Protein AF-A0A419T2G7-F1 (afdb_monomer_lite)

Foldseek 3Di:
DAAPDADPLRQDDDDPPDDDDPVSVVVNVVSVVVVVVVVVVVVVVVVVVVVVVVVVVVVVVVVVCVVVPCLQPDFDFDDDDDDDDDAFDWGWGDDPQKIKIKGKQGWAAAAQDKAFSDQAQSAFFCKDWDFWAAPPPRDTQWIWMGHGRGSTIMTHGHDRDTHMTTDIDMTGGDD

Structure (mmCIF, N/CA/C/O backbone):
data_AF-A0A419T2G7-F1
#
_entry.id   AF-A0A419T2G7-F1
#
loop_
_atom_site.group_PDB
_atom_site.id
_atom_site.type_symbol
_atom_site.label_atom_id
_atom_site.label_alt_id
_atom_site.label_comp_id
_atom_site.label_asym_id
_atom_site.label_entity_id
_atom_site.label_seq_id
_atom_site.pdbx_PDB_ins_code
_atom_site.Cartn_x
_atom_site.Cartn_y
_atom_site.Cartn_z
_atom_site.occupancy
_atom_site.B_iso_or_equiv
_atom_site.auth_seq_id
_atom_site.auth_comp_id
_atom_site.auth_asym_id
_atom_site.auth_atom_id
_atom_site.pdbx_PDB_model_num
ATOM 1 N N . MET A 1 1 ? -37.227 9.157 63.756 1.00 51.47 1 MET A N 1
ATOM 2 C CA . MET A 1 1 ? -36.718 10.321 63.003 1.00 51.47 1 MET A CA 1
ATOM 3 C C . MET A 1 1 ? -35.766 9.774 61.962 1.00 51.47 1 MET A C 1
ATOM 5 O O . MET A 1 1 ? -35.015 8.878 62.323 1.00 51.47 1 MET A O 1
ATOM 9 N N . SER A 1 2 ? -35.842 10.239 60.712 1.00 57.12 2 SER A N 1
ATOM 10 C CA . SER A 1 2 ? -34.836 9.906 59.692 1.00 57.12 2 SER A CA 1
ATOM 11 C C . SER A 1 2 ? -33.450 10.301 60.200 1.00 57.12 2 SER A C 1
ATOM 13 O O . SER A 1 2 ? -33.353 11.322 60.890 1.00 57.12 2 SER A O 1
ATOM 15 N N . SER A 1 3 ? -32.398 9.542 59.88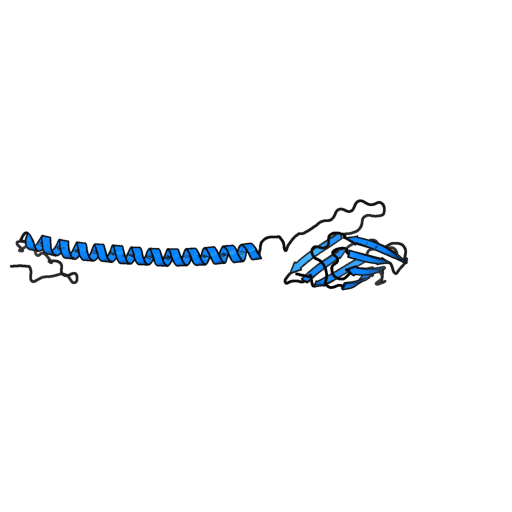1 1.00 62.31 3 SER A N 1
ATOM 16 C CA . SER A 1 3 ? -31.058 9.902 60.354 1.00 62.31 3 SER A CA 1
ATOM 17 C C . SER A 1 3 ? -30.669 11.288 59.815 1.00 62.31 3 SER A C 1
ATOM 19 O O . SER A 1 3 ? -30.812 11.587 58.626 1.00 62.31 3 SER A O 1
ATOM 21 N N . THR A 1 4 ? -30.210 12.170 60.701 1.00 71.44 4 THR A N 1
ATOM 22 C CA . THR A 1 4 ? -29.609 13.459 60.320 1.00 71.44 4 THR A CA 1
ATOM 23 C C . THR A 1 4 ? -28.177 13.265 59.815 1.00 71.44 4 THR A C 1
ATOM 25 O O . THR A 1 4 ? -27.614 14.158 59.188 1.00 71.44 4 THR A O 1
ATOM 28 N N . ASN A 1 5 ? -27.594 12.092 60.087 1.00 84.88 5 ASN A N 1
ATOM 29 C CA . ASN A 1 5 ? -26.232 11.731 59.732 1.00 84.88 5 ASN A CA 1
ATOM 30 C C . ASN A 1 5 ? -26.199 10.992 58.384 1.00 84.88 5 ASN A C 1
ATOM 32 O O . ASN A 1 5 ? -26.676 9.858 58.273 1.00 84.88 5 ASN A O 1
ATOM 36 N N . LYS A 1 6 ? -25.669 11.644 57.344 1.00 88.69 6 LYS A N 1
ATOM 37 C CA . LYS A 1 6 ? -25.698 11.165 55.954 1.00 88.69 6 LYS A CA 1
ATOM 38 C C . LYS A 1 6 ? -24.300 11.104 55.349 1.00 88.69 6 LYS A C 1
ATOM 40 O O . LYS A 1 6 ? -23.436 11.918 55.657 1.00 88.69 6 LYS A O 1
ATOM 45 N N . THR A 1 7 ? -24.102 10.172 54.424 1.00 90.44 7 THR A N 1
ATOM 46 C CA . THR A 1 7 ? -22.917 10.143 53.555 1.00 90.44 7 THR A CA 1
ATOM 47 C C . THR A 1 7 ? -22.961 11.280 52.526 1.00 90.44 7 THR A C 1
ATOM 49 O O . THR A 1 7 ? -24.018 11.855 52.260 1.00 90.44 7 THR A O 1
ATOM 52 N N . SER A 1 8 ? -21.841 11.547 51.847 1.00 91.19 8 SER A N 1
ATOM 53 C CA . SER A 1 8 ? -21.796 12.459 50.685 1.00 91.19 8 SER A CA 1
ATOM 54 C C . SER A 1 8 ? -22.687 12.010 49.522 1.00 91.19 8 SER A C 1
ATOM 56 O O . SER A 1 8 ? -22.993 12.792 48.623 1.00 91.19 8 SER A O 1
ATOM 58 N N . LEU A 1 9 ? -23.112 10.744 49.530 1.00 89.38 9 LEU A N 1
ATOM 59 C CA . LEU A 1 9 ? -24.031 10.183 48.554 1.00 89.38 9 LEU A CA 1
ATOM 60 C C . LEU A 1 9 ? -25.503 10.383 48.941 1.00 89.38 9 LEU A C 1
ATOM 62 O O . LEU A 1 9 ? -26.348 10.043 48.122 1.00 89.38 9 LEU A O 1
ATOM 66 N N . GLY A 1 10 ? -25.799 10.924 50.129 1.00 90.50 10 GLY A N 1
ATOM 67 C CA . GLY A 1 10 ? -27.155 11.103 50.662 1.00 90.50 10 GLY A CA 1
ATOM 68 C C . GLY A 1 10 ? -27.697 9.899 51.442 1.00 90.50 10 GLY A C 1
ATOM 69 O O . GLY A 1 10 ? -28.785 9.987 52.011 1.00 90.50 10 GLY A O 1
ATOM 70 N N . LEU A 1 11 ? -26.935 8.800 51.506 1.00 92.19 11 LEU A N 1
ATOM 71 C CA . LEU A 1 11 ? -27.321 7.570 52.210 1.00 92.19 11 LEU A CA 1
ATOM 72 C C . LEU A 1 11 ? -27.251 7.743 53.729 1.00 92.19 11 LEU A C 1
ATOM 74 O O . LEU A 1 11 ? -26.379 8.476 54.207 1.00 92.19 11 LEU A O 1
ATOM 78 N N . ASN A 1 12 ? -28.112 7.057 54.484 1.00 90.19 12 ASN A N 1
ATOM 79 C CA . ASN A 1 12 ? -28.011 7.017 55.948 1.00 90.19 12 ASN A CA 1
ATOM 80 C C . ASN A 1 12 ? -26.643 6.467 56.385 1.00 90.19 12 ASN A C 1
ATOM 82 O O . ASN A 1 12 ? -26.201 5.419 55.916 1.00 90.19 12 ASN A O 1
ATOM 86 N N . MET A 1 13 ? -25.974 7.175 57.297 1.00 89.31 13 MET A N 1
ATOM 87 C CA . MET A 1 13 ? -24.772 6.684 57.964 1.00 89.31 13 MET A CA 1
ATOM 88 C C . MET A 1 13 ? -25.161 6.130 59.333 1.00 89.31 13 MET A C 1
ATOM 90 O O . MET A 1 13 ? -25.554 6.891 60.211 1.00 89.31 13 MET A O 1
ATOM 94 N N . TRP A 1 14 ? -25.089 4.806 59.472 1.00 85.19 14 TRP A N 1
ATOM 95 C CA . TRP A 1 14 ? -25.578 4.083 60.644 1.00 85.19 14 TRP A CA 1
ATOM 96 C C . TRP A 1 14 ? -24.570 4.093 61.795 1.00 85.19 14 TRP A C 1
ATOM 98 O O . TRP A 1 14 ? -23.416 3.696 61.627 1.00 85.19 14 TRP A O 1
ATOM 108 N N . GLU A 1 15 ? -25.035 4.466 62.979 1.00 85.25 15 GLU A N 1
ATOM 109 C CA . GLU A 1 15 ? -24.319 4.355 64.245 1.00 85.25 15 GLU A CA 1
ATOM 110 C C . GLU A 1 15 ? -24.865 3.189 65.081 1.00 85.25 15 GLU A C 1
ATOM 112 O O . GLU A 1 15 ? -26.008 2.758 64.930 1.00 85.25 15 GLU A O 1
ATOM 117 N N . ALA A 1 16 ? -24.057 2.661 66.003 1.00 83.88 16 ALA A N 1
ATOM 118 C CA . ALA A 1 16 ? -24.418 1.477 66.791 1.00 83.88 16 ALA A CA 1
ATOM 119 C C . ALA A 1 16 ? -25.692 1.654 67.648 1.00 83.88 16 ALA A C 1
ATOM 121 O O . ALA A 1 16 ? -26.330 0.668 68.015 1.00 83.88 16 ALA A O 1
ATOM 122 N N . SER A 1 17 ? -26.061 2.895 67.977 1.00 85.69 17 SER A N 1
ATOM 123 C CA . SER A 1 17 ? -27.277 3.233 68.725 1.00 85.69 17 SER A CA 1
ATOM 124 C C . SER A 1 17 ? -28.514 3.468 67.853 1.00 85.69 17 SER A C 1
ATOM 126 O O . SER A 1 17 ? -29.605 3.662 68.401 1.00 85.69 17 SER A O 1
ATOM 128 N N . ASP A 1 18 ? -28.371 3.479 66.527 1.00 83.44 18 ASP A N 1
ATOM 129 C CA . ASP A 1 18 ? -29.468 3.810 65.625 1.00 83.44 18 ASP A CA 1
ATOM 130 C C . ASP A 1 18 ? -30.546 2.723 65.597 1.00 83.44 18 ASP A C 1
ATOM 132 O O . ASP A 1 18 ? -30.291 1.525 65.732 1.00 83.44 18 ASP A O 1
ATOM 136 N N . LYS A 1 19 ? -31.793 3.158 65.388 1.00 86.38 19 LYS A N 1
ATOM 137 C CA . LYS A 1 19 ? -32.961 2.286 65.206 1.00 86.38 19 LYS A CA 1
ATOM 138 C C . LYS A 1 19 ? -33.587 2.569 63.839 1.00 86.38 19 LYS A C 1
ATOM 140 O O . LYS A 1 19 ? -34.538 3.353 63.777 1.00 86.38 19 LYS A O 1
ATOM 145 N N . PRO A 1 20 ? -33.048 1.965 62.763 1.00 84.25 20 PRO A N 1
ATOM 146 C CA . PRO A 1 20 ? -33.541 2.155 61.405 1.00 84.25 20 PRO A CA 1
ATOM 147 C C . PRO A 1 20 ? -35.044 1.921 61.311 1.00 84.25 20 PRO A C 1
ATOM 149 O O . PRO A 1 20 ? -35.548 0.916 61.823 1.00 84.25 20 PRO A O 1
ATOM 152 N N . VAL A 1 21 ? -35.760 2.787 60.597 1.00 87.81 21 VAL A N 1
ATOM 153 C CA . VAL A 1 21 ? -37.121 2.461 60.162 1.00 87.81 21 VAL A CA 1
ATOM 154 C C . VAL A 1 21 ? -37.107 1.989 58.715 1.00 87.81 21 VAL A C 1
ATOM 156 O O . VAL A 1 21 ? -36.225 2.337 57.937 1.00 87.81 21 VAL A O 1
ATOM 159 N N . ARG A 1 22 ? -38.122 1.212 58.318 1.00 91.25 22 ARG A N 1
ATOM 160 C CA . ARG A 1 22 ? -38.260 0.705 56.940 1.00 91.25 22 ARG A CA 1
ATOM 161 C C . ARG A 1 22 ? -38.071 1.804 55.885 1.00 91.25 22 ARG A C 1
ATOM 163 O O . ARG A 1 22 ? -37.465 1.543 54.853 1.00 91.25 22 ARG A O 1
ATOM 170 N N . GLN A 1 23 ? -38.572 3.010 56.151 1.00 89.69 23 GLN A N 1
ATOM 171 C CA . GLN A 1 23 ? -38.472 4.137 55.224 1.00 89.69 23 GLN A CA 1
ATOM 172 C C . GLN A 1 23 ? -37.023 4.562 54.946 1.00 89.69 23 GLN A C 1
ATOM 174 O O . GLN A 1 23 ? -36.726 4.973 53.830 1.00 89.69 23 GLN A O 1
ATOM 179 N N . ASP A 1 24 ? -36.124 4.435 55.922 1.00 87.19 24 ASP A N 1
ATOM 180 C CA . ASP A 1 24 ? -34.722 4.821 55.759 1.00 87.19 24 ASP A CA 1
ATOM 181 C C . ASP A 1 24 ? -34.034 3.931 54.714 1.00 87.19 24 ASP A C 1
ATOM 183 O O . ASP A 1 24 ? -33.384 4.442 53.807 1.00 87.19 24 ASP A O 1
ATOM 187 N N . PHE A 1 25 ? -34.282 2.618 54.767 1.00 89.75 25 PHE A N 1
ATOM 188 C CA . PHE A 1 25 ? -33.794 1.669 53.760 1.00 89.75 25 PHE A CA 1
ATOM 189 C C . PHE A 1 25 ? -34.422 1.896 52.385 1.00 89.75 25 PHE A C 1
ATOM 191 O O . PHE A 1 25 ? -33.740 1.789 51.372 1.00 89.75 25 PHE A O 1
ATOM 198 N N . VAL A 1 26 ? -35.724 2.205 52.336 1.00 93.25 26 VAL A N 1
ATOM 199 C CA . VAL A 1 26 ? -36.412 2.501 51.069 1.00 93.25 26 VAL A CA 1
ATOM 200 C C . VAL A 1 26 ? -35.782 3.721 50.398 1.00 93.25 26 VAL A C 1
ATOM 202 O O . VAL A 1 26 ? -35.507 3.679 49.205 1.00 93.25 26 VAL A O 1
ATOM 205 N N . ASN A 1 27 ? -35.500 4.777 51.161 1.00 90.50 27 ASN A N 1
ATOM 206 C CA . ASN A 1 27 ? -34.873 5.985 50.631 1.00 90.50 27 ASN A CA 1
ATOM 207 C C . ASN A 1 27 ? -33.441 5.725 50.139 1.00 90.50 27 ASN A C 1
ATOM 209 O O . ASN A 1 27 ? -33.070 6.209 49.073 1.00 90.50 27 ASN A O 1
ATOM 213 N N . ASP A 1 28 ? -32.652 4.945 50.883 1.00 93.06 28 ASP A N 1
ATOM 214 C CA . ASP A 1 28 ? -31.294 4.582 50.463 1.00 93.06 28 ASP A CA 1
ATOM 215 C C . ASP A 1 28 ? -31.307 3.748 49.173 1.00 93.06 28 ASP A C 1
ATOM 217 O O . ASP A 1 28 ? -30.513 4.015 48.273 1.00 93.06 28 ASP A O 1
ATOM 221 N N . ASN A 1 29 ? -32.242 2.801 49.040 1.00 95.06 29 ASN A N 1
ATOM 222 C CA . ASN A 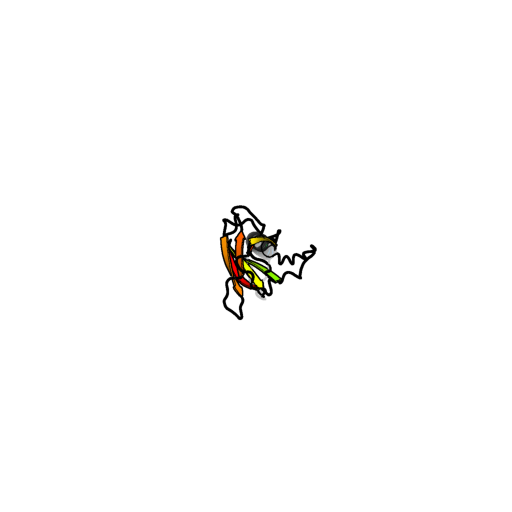1 29 ? -32.396 2.007 47.819 1.00 95.06 29 ASN A CA 1
ATOM 223 C C . ASN A 1 29 ? -32.750 2.879 46.611 1.00 95.06 29 ASN A C 1
ATOM 225 O O . ASN A 1 29 ? -32.132 2.718 45.568 1.00 95.06 29 ASN A O 1
ATOM 229 N N . VAL A 1 30 ? -33.662 3.847 46.760 1.00 96.19 30 VAL A N 1
ATOM 230 C CA . VAL A 1 30 ? -33.998 4.791 45.677 1.00 96.19 30 VAL A CA 1
ATOM 231 C C . VAL A 1 30 ? -32.755 5.557 45.211 1.00 96.19 30 VAL A C 1
ATOM 233 O O . VAL A 1 30 ? -32.497 5.647 44.014 1.00 96.19 30 VAL A O 1
ATOM 236 N N . ILE A 1 31 ? -31.940 6.056 46.145 1.00 95.56 31 ILE A N 1
ATOM 237 C CA . ILE A 1 31 ? -30.696 6.771 45.814 1.00 95.56 31 ILE A CA 1
ATOM 238 C C . ILE A 1 31 ? -29.699 5.847 45.099 1.00 95.56 31 ILE A C 1
ATOM 240 O O . ILE A 1 31 ? -29.009 6.273 44.170 1.00 95.56 31 ILE A O 1
ATOM 244 N N . ILE A 1 32 ? -29.583 4.594 45.543 1.00 96.50 32 ILE A N 1
ATOM 245 C CA . ILE A 1 32 ? -28.702 3.603 44.918 1.00 96.50 32 ILE A CA 1
ATOM 246 C C . ILE A 1 32 ? -29.180 3.298 43.497 1.00 96.50 32 ILE A C 1
ATOM 248 O O . ILE A 1 32 ? -28.366 3.365 42.577 1.00 96.50 32 ILE A O 1
ATOM 252 N N . ASP A 1 33 ? -30.473 3.047 43.302 1.00 97.75 33 ASP A N 1
ATOM 253 C CA . ASP A 1 33 ? -31.069 2.746 41.999 1.00 97.75 33 ASP A CA 1
ATOM 254 C C . ASP A 1 33 ? -30.844 3.892 41.005 1.00 97.75 33 ASP A C 1
ATOM 256 O O . ASP A 1 33 ? -30.426 3.660 39.869 1.00 97.75 33 ASP A O 1
ATOM 260 N N . GLU A 1 34 ? -31.023 5.144 41.436 1.00 96.75 34 GLU A N 1
ATOM 261 C CA . GLU A 1 34 ? -30.737 6.324 40.612 1.00 96.75 34 GLU A CA 1
ATOM 262 C C . GLU A 1 34 ? -29.261 6.392 40.194 1.00 96.75 34 GLU A C 1
ATOM 264 O O . GLU A 1 34 ? -28.947 6.667 39.030 1.00 96.75 34 GLU A O 1
ATOM 269 N N . LYS A 1 35 ? -28.332 6.123 41.121 1.00 96.38 35 LYS A N 1
ATOM 270 C CA . LYS A 1 35 ? -26.893 6.150 40.821 1.00 96.38 35 LYS A CA 1
ATOM 271 C C . LYS A 1 35 ? -26.462 5.008 39.919 1.00 96.38 35 LYS A C 1
ATOM 273 O O . LYS A 1 35 ? -25.653 5.243 39.025 1.00 96.38 35 LYS A O 1
ATOM 278 N N . VAL A 1 36 ? -26.989 3.805 40.134 1.00 97.12 36 VAL A N 1
ATOM 279 C CA . VAL A 1 36 ? -26.722 2.641 39.282 1.00 97.12 36 VAL A CA 1
ATOM 280 C C . VAL A 1 36 ? -27.253 2.902 37.877 1.00 97.12 36 VAL A C 1
ATOM 282 O O . VAL A 1 36 ? -26.490 2.795 36.923 1.00 97.12 36 VAL A O 1
ATOM 285 N N . THR A 1 37 ? -28.494 3.376 37.752 1.00 97.75 37 THR A N 1
ATOM 286 C CA . THR A 1 37 ? -29.100 3.720 36.455 1.00 97.75 37 THR A CA 1
ATOM 287 C C . THR A 1 37 ? -28.265 4.760 35.707 1.00 97.75 37 THR A C 1
ATOM 289 O O . THR A 1 37 ? -28.007 4.625 34.511 1.00 97.75 37 THR A O 1
ATOM 292 N N . LYS A 1 38 ? -27.796 5.802 36.404 1.00 96.88 38 LYS A N 1
ATOM 293 C CA . LYS A 1 38 ? -26.945 6.825 35.790 1.00 96.88 38 LYS A CA 1
ATOM 294 C C . LYS A 1 38 ? -25.590 6.264 35.354 1.00 96.88 38 LYS A C 1
ATOM 296 O O . LYS A 1 38 ? -25.135 6.576 34.259 1.00 96.88 38 LYS A O 1
ATOM 301 N N . LEU A 1 39 ? -24.960 5.424 36.177 1.00 97.12 39 LEU A N 1
ATOM 302 C CA . LEU A 1 39 ? -23.705 4.762 35.817 1.00 97.12 39 LEU A CA 1
ATOM 303 C C . LEU A 1 39 ? -23.880 3.882 34.575 1.00 97.12 39 LEU A C 1
ATOM 305 O O . LEU A 1 39 ? -23.058 3.956 33.668 1.00 97.12 39 LEU A O 1
ATOM 309 N N . GLU A 1 40 ? -24.954 3.096 34.499 1.00 97.75 40 GLU A N 1
ATOM 310 C CA . GLU A 1 40 ? -25.271 2.276 33.324 1.00 97.75 40 GLU A CA 1
ATOM 311 C C . GLU A 1 40 ? -25.423 3.126 32.057 1.00 97.75 40 GLU A C 1
ATOM 313 O O . GLU A 1 40 ? -24.869 2.784 31.010 1.00 97.75 40 GLU A O 1
ATOM 318 N N . GLN A 1 41 ? -26.108 4.269 32.155 1.00 97.31 41 GLN A N 1
ATOM 319 C CA . GLN A 1 41 ? -26.238 5.221 31.050 1.00 97.31 41 GLN A CA 1
ATOM 320 C C . GLN A 1 41 ? -24.884 5.806 30.632 1.00 97.31 41 GLN A C 1
ATOM 322 O O . GLN A 1 41 ? -24.571 5.833 29.440 1.00 97.31 41 GLN A O 1
ATOM 327 N N . ASP A 1 42 ? -24.058 6.235 31.588 1.00 97.44 42 ASP A N 1
ATOM 328 C CA . ASP A 1 42 ? -22.735 6.804 31.319 1.00 97.44 42 ASP A CA 1
ATOM 329 C C . ASP A 1 42 ? -21.801 5.770 30.660 1.00 97.44 42 ASP A C 1
ATOM 331 O O . ASP A 1 42 ? -21.123 6.084 29.676 1.00 97.44 42 ASP A O 1
ATOM 335 N N . PHE A 1 43 ? -21.818 4.515 31.127 1.00 97.50 43 PHE A N 1
ATOM 336 C CA . PHE A 1 43 ? -21.080 3.412 30.501 1.00 97.50 43 PHE A CA 1
ATOM 337 C C . PHE A 1 43 ? -21.579 3.114 29.086 1.00 97.50 43 PHE A C 1
ATOM 339 O O . PHE A 1 43 ? -20.769 2.968 28.169 1.00 97.50 43 PHE A O 1
ATOM 346 N N . SER A 1 44 ? -22.898 3.064 28.884 1.00 97.19 44 SER A N 1
ATOM 347 C CA . SER A 1 44 ? -23.490 2.847 27.562 1.00 97.19 44 SER A CA 1
ATOM 348 C C . SER A 1 44 ? -23.085 3.951 26.580 1.00 97.19 44 SER A C 1
ATOM 350 O O . SER A 1 44 ? -22.672 3.664 25.457 1.00 97.19 44 SER A O 1
ATOM 352 N N . ASN A 1 45 ? -23.131 5.213 27.011 1.00 96.50 45 ASN A N 1
ATOM 353 C CA . ASN A 1 45 ? -22.696 6.356 26.209 1.00 96.50 45 ASN A CA 1
ATOM 354 C C . ASN A 1 45 ? -21.203 6.280 25.861 1.00 96.50 45 ASN A C 1
ATOM 356 O O . ASN A 1 45 ? -20.817 6.529 24.716 1.00 96.50 45 ASN A O 1
ATOM 360 N N . GLY A 1 46 ? -20.366 5.893 26.828 1.00 97.31 46 GLY A N 1
ATOM 361 C CA . GLY A 1 46 ? -18.939 5.663 26.613 1.00 97.31 46 GLY A CA 1
ATOM 362 C C . GLY A 1 46 ? -18.666 4.581 25.564 1.00 97.31 46 GLY A C 1
ATOM 363 O O . GLY A 1 46 ? -17.856 4.798 24.662 1.00 97.31 46 GLY A O 1
ATOM 364 N N . ASN A 1 47 ? -19.381 3.455 25.635 1.00 96.94 47 ASN A N 1
ATOM 365 C CA . ASN A 1 47 ? -19.248 2.355 24.678 1.00 96.94 47 ASN A CA 1
ATOM 366 C C . ASN A 1 47 ? -19.655 2.776 23.260 1.00 96.94 47 ASN A C 1
ATOM 368 O O . ASN A 1 47 ? -18.883 2.562 22.327 1.00 96.94 47 ASN A O 1
ATOM 372 N N . MET A 1 48 ? -20.787 3.472 23.099 1.00 96.94 48 MET A N 1
ATOM 373 C CA . MET A 1 48 ? -21.214 3.985 21.788 1.00 96.94 48 MET A CA 1
ATOM 374 C C . MET A 1 48 ? -20.156 4.902 21.155 1.00 96.94 48 MET A C 1
ATOM 376 O O . MET A 1 48 ? -19.835 4.775 19.973 1.00 96.94 48 MET A O 1
ATOM 380 N N . ALA A 1 49 ? -19.550 5.795 21.944 1.00 97.12 49 ALA A N 1
ATOM 381 C CA . ALA A 1 49 ? -18.498 6.685 21.455 1.00 97.12 49 ALA A CA 1
ATOM 382 C C . ALA A 1 49 ? -17.214 5.935 21.043 1.00 97.12 49 ALA A C 1
ATOM 384 O O . ALA A 1 49 ? -16.483 6.388 20.154 1.00 97.12 49 ALA A O 1
ATOM 385 N N . ILE A 1 50 ? -16.909 4.807 21.690 1.00 97.81 50 ILE A N 1
ATOM 386 C CA . ILE A 1 50 ? -15.790 3.931 21.321 1.00 97.81 50 ILE A CA 1
ATOM 387 C C . ILE A 1 50 ? -16.102 3.200 20.011 1.00 97.81 50 ILE A C 1
ATOM 389 O O . ILE A 1 50 ? -15.265 3.217 19.105 1.00 97.81 50 ILE A O 1
ATOM 393 N N . ASP A 1 51 ? -17.303 2.642 19.868 1.00 97.88 51 ASP A N 1
ATOM 394 C CA . ASP A 1 51 ? -17.730 1.925 18.662 1.00 97.88 51 ASP A CA 1
ATOM 395 C C . ASP A 1 51 ? -17.688 2.822 17.418 1.00 97.88 51 ASP A C 1
ATOM 397 O O . ASP A 1 51 ? -17.162 2.426 16.373 1.00 97.88 51 ASP A O 1
ATOM 401 N N . GLU A 1 52 ? -18.129 4.079 17.533 1.00 97.69 52 GLU A N 1
ATOM 402 C CA . GLU A 1 52 ? -18.012 5.059 16.448 1.00 97.69 52 GLU A CA 1
ATOM 403 C C . GLU A 1 52 ? -16.556 5.317 16.030 1.00 97.69 52 GLU A C 1
ATOM 405 O O . GLU A 1 52 ? -16.249 5.458 14.839 1.00 97.69 52 GLU A O 1
ATOM 410 N N . LYS A 1 53 ? -15.635 5.400 16.999 1.00 98.06 53 LYS A N 1
ATOM 411 C CA . LYS A 1 53 ? -14.202 5.585 16.720 1.00 98.06 53 LYS A CA 1
ATOM 412 C C . LYS A 1 53 ? -13.610 4.349 16.045 1.00 98.06 53 LYS A C 1
ATOM 414 O O . LYS A 1 53 ? -12.851 4.505 15.088 1.00 98.06 53 LYS A O 1
ATOM 419 N N . ILE A 1 54 ? -13.978 3.148 16.493 1.00 98.31 54 ILE A N 1
ATOM 420 C CA . ILE A 1 54 ? -13.554 1.880 15.883 1.00 98.31 54 ILE A CA 1
ATOM 421 C C . ILE A 1 54 ? -14.056 1.789 14.438 1.00 98.31 54 ILE A C 1
ATOM 423 O O . ILE A 1 54 ? -13.274 1.482 13.538 1.00 98.31 54 ILE A O 1
ATOM 427 N N . ALA A 1 55 ? -15.318 2.137 14.179 1.00 97.81 55 ALA A N 1
ATOM 428 C CA . ALA A 1 55 ? -15.882 2.145 12.830 1.00 97.81 55 ALA A CA 1
ATOM 429 C C . ALA A 1 55 ? -15.121 3.098 11.887 1.00 97.81 55 ALA A C 1
ATOM 431 O O . ALA A 1 55 ? -14.771 2.723 10.763 1.00 97.81 55 ALA A O 1
ATOM 432 N N . LYS A 1 56 ? -14.791 4.310 12.357 1.00 97.69 56 LYS A N 1
ATOM 433 C CA . LYS A 1 56 ? -13.974 5.277 11.601 1.00 97.69 56 LYS A CA 1
ATOM 434 C C . LYS A 1 56 ? -12.565 4.747 11.322 1.00 97.69 56 LYS A C 1
ATOM 436 O O . LYS A 1 56 ? -12.079 4.875 10.198 1.00 97.69 56 LYS A O 1
ATOM 441 N N . LEU A 1 57 ? -11.915 4.132 12.312 1.00 97.62 57 LEU A N 1
ATOM 442 C CA . LEU A 1 57 ? -10.590 3.528 12.143 1.00 97.62 57 LEU A CA 1
ATOM 443 C C . LEU A 1 57 ? -10.609 2.390 11.118 1.00 97.62 57 LEU A C 1
ATOM 445 O O . LEU A 1 57 ? -9.765 2.374 10.225 1.00 97.62 57 LEU A O 1
ATOM 449 N N . ASN A 1 58 ? -11.598 1.497 11.187 1.00 97.38 58 ASN A N 1
ATOM 450 C CA . ASN A 1 58 ? -11.748 0.398 10.234 1.00 97.38 58 ASN A CA 1
ATOM 451 C C . ASN A 1 58 ? -11.931 0.909 8.798 1.00 97.38 58 ASN A C 1
ATOM 453 O O . ASN A 1 58 ? -11.252 0.434 7.892 1.00 97.38 58 ASN A O 1
ATOM 457 N N . SER A 1 59 ? -12.761 1.937 8.595 1.00 96.75 59 SER A N 1
ATOM 458 C CA . SER A 1 59 ? -12.934 2.586 7.285 1.00 96.75 59 SER A CA 1
ATOM 459 C C . SER A 1 59 ? -11.618 3.157 6.727 1.00 96.75 59 SER A C 1
ATOM 461 O O . SER A 1 59 ? -11.267 2.953 5.557 1.00 96.75 59 SER A O 1
ATOM 463 N N . ASN A 1 60 ? -10.829 3.818 7.581 1.00 96.38 60 ASN A N 1
ATOM 464 C CA . ASN A 1 60 ? -9.519 4.349 7.203 1.00 96.38 60 ASN A CA 1
ATOM 465 C C . ASN A 1 60 ? -8.528 3.233 6.839 1.00 96.38 60 ASN A C 1
ATOM 467 O O . ASN A 1 60 ? -7.826 3.350 5.832 1.00 96.38 60 ASN A O 1
ATOM 471 N N . ILE A 1 61 ? -8.492 2.144 7.615 1.00 96.00 61 ILE A N 1
ATOM 472 C CA . ILE A 1 61 ? -7.640 0.977 7.339 1.00 96.00 61 ILE A CA 1
ATOM 473 C C . ILE A 1 61 ? -8.006 0.371 5.986 1.00 96.00 61 ILE A C 1
ATOM 475 O O . ILE A 1 61 ? -7.124 0.212 5.147 1.00 96.00 61 ILE A O 1
ATOM 479 N N . THR A 1 62 ? -9.290 0.120 5.718 1.00 93.62 62 THR A N 1
ATOM 480 C CA . THR A 1 62 ? -9.750 -0.395 4.419 1.00 93.62 62 THR A CA 1
ATOM 481 C C . THR A 1 62 ? -9.314 0.508 3.264 1.00 93.62 62 THR A C 1
ATOM 483 O O . THR A 1 62 ? -8.829 0.023 2.241 1.00 93.62 62 THR A O 1
ATOM 486 N N . THR A 1 63 ? -9.413 1.828 3.432 1.00 90.94 63 THR A N 1
ATOM 487 C CA . THR A 1 63 ? -8.969 2.799 2.421 1.00 90.94 63 THR A CA 1
ATOM 488 C C . THR A 1 63 ? -7.468 2.693 2.144 1.00 90.94 63 THR A C 1
ATOM 490 O O . THR A 1 63 ? -7.045 2.706 0.986 1.00 90.94 63 THR A O 1
ATOM 493 N N . VAL A 1 64 ? -6.646 2.579 3.189 1.00 89.75 64 VAL A N 1
ATOM 494 C CA . VAL A 1 64 ? -5.190 2.423 3.057 1.00 89.75 64 VAL A CA 1
ATOM 495 C C . VAL A 1 64 ? -4.837 1.076 2.428 1.00 89.75 64 VAL A C 1
ATOM 497 O O . VAL A 1 64 ? -4.044 1.041 1.489 1.00 89.75 64 VAL A O 1
ATOM 500 N N . SER A 1 65 ? -5.462 -0.016 2.868 1.00 88.44 65 SER A N 1
ATOM 501 C CA . SER A 1 65 ? -5.270 -1.351 2.292 1.00 88.44 65 SER A CA 1
ATOM 502 C C . SER A 1 65 ? -5.597 -1.380 0.800 1.00 88.44 65 SER A C 1
ATOM 504 O O . SER A 1 65 ? -4.815 -1.914 0.019 1.00 88.44 65 SER A O 1
ATOM 506 N N . ASN A 1 66 ? -6.685 -0.731 0.375 1.00 83.19 66 ASN A N 1
ATOM 507 C CA . ASN A 1 66 ? -7.041 -0.633 -1.042 1.00 83.19 66 ASN A CA 1
ATOM 508 C C . ASN A 1 66 ? -6.001 0.151 -1.856 1.00 83.19 66 ASN A C 1
ATOM 510 O O . ASN A 1 66 ? -5.702 -0.229 -2.985 1.00 83.19 66 ASN A O 1
ATOM 514 N N . LYS A 1 67 ? -5.402 1.206 -1.287 1.00 80.81 67 LYS A N 1
ATOM 515 C CA . LYS A 1 67 ? -4.303 1.950 -1.934 1.00 80.81 67 LYS A CA 1
ATOM 516 C C . LYS A 1 67 ? -3.010 1.135 -2.039 1.00 80.81 67 LYS A C 1
ATOM 518 O O . LYS A 1 67 ? -2.232 1.351 -2.964 1.00 80.81 67 LYS A O 1
ATOM 523 N N . LEU A 1 68 ? -2.778 0.228 -1.091 1.00 75.38 68 LEU A N 1
ATOM 524 C CA . LEU A 1 68 ? -1.588 -0.624 -1.024 1.00 75.38 68 LEU A CA 1
ATOM 525 C C . LEU A 1 68 ? -1.741 -1.952 -1.778 1.00 75.38 68 LEU A C 1
ATOM 527 O O . LEU A 1 68 ? -0.759 -2.684 -1.900 1.00 75.38 68 LEU A O 1
ATOM 531 N N . ASN A 1 69 ? -2.938 -2.279 -2.275 1.00 69.62 69 ASN A N 1
ATOM 532 C CA . ASN A 1 69 ? -3.189 -3.560 -2.922 1.00 69.62 69 ASN A CA 1
ATOM 533 C C . ASN A 1 69 ? -2.239 -3.741 -4.141 1.00 69.62 69 ASN A C 1
ATOM 535 O O . ASN A 1 69 ? -2.062 -2.788 -4.908 1.00 69.62 69 ASN A O 1
ATOM 539 N N . PRO A 1 70 ? -1.624 -4.927 -4.357 1.00 56.34 70 PRO A N 1
ATOM 540 C CA . PRO A 1 70 ? -0.477 -5.151 -5.256 1.00 56.34 70 PRO A CA 1
ATOM 541 C C . PRO A 1 70 ? -0.667 -4.877 -6.753 1.00 56.34 70 PRO A C 1
ATOM 543 O O . PRO A 1 70 ? 0.252 -5.130 -7.530 1.00 56.34 70 PRO A O 1
ATOM 546 N N . GLN A 1 71 ? -1.796 -4.317 -7.190 1.00 52.22 71 GLN A N 1
ATOM 547 C CA . GLN A 1 71 ? -1.968 -3.869 -8.576 1.00 52.22 71 GLN A CA 1
ATOM 548 C C . GLN A 1 71 ? -0.949 -2.783 -8.996 1.00 52.22 71 GLN A C 1
ATOM 550 O O . GLN A 1 71 ? -0.838 -2.487 -10.180 1.00 52.22 71 GLN A O 1
ATOM 555 N N . ASN A 1 72 ? -0.151 -2.244 -8.061 1.00 51.94 72 ASN A N 1
ATOM 556 C CA . ASN A 1 72 ? 0.956 -1.317 -8.333 1.00 51.94 72 ASN A CA 1
ATOM 557 C C . ASN A 1 72 ? 2.374 -1.918 -8.174 1.00 51.94 72 ASN A C 1
ATOM 559 O O . ASN A 1 72 ? 3.356 -1.203 -8.364 1.00 51.94 72 ASN A O 1
ATOM 563 N N . LEU A 1 73 ? 2.515 -3.208 -7.846 1.00 52.72 73 LEU A N 1
ATOM 564 C CA . LEU A 1 73 ? 3.805 -3.886 -7.623 1.00 52.72 73 LEU A CA 1
ATOM 565 C C . LEU A 1 73 ? 3.783 -5.297 -8.234 1.00 52.72 73 LEU A C 1
ATOM 567 O O . LEU A 1 73 ? 3.966 -6.299 -7.550 1.00 52.72 73 LEU A O 1
ATOM 571 N N . SER A 1 74 ? 3.545 -5.388 -9.542 1.00 50.12 74 SER A N 1
ATOM 572 C CA . SER A 1 74 ? 3.744 -6.650 -10.256 1.00 50.12 74 SER A CA 1
ATOM 573 C C . SER A 1 74 ? 5.203 -6.748 -10.693 1.00 50.12 74 SER A C 1
ATOM 575 O O . SER A 1 74 ? 5.642 -5.994 -11.554 1.00 50.12 74 SER A O 1
ATOM 577 N N . ILE A 1 75 ? 5.975 -7.659 -10.098 1.00 49.81 75 ILE A N 1
ATOM 578 C CA . ILE A 1 75 ? 7.235 -8.118 -10.691 1.00 49.81 75 ILE A CA 1
ATOM 579 C C . ILE A 1 75 ? 6.829 -9.138 -11.755 1.00 49.81 75 ILE A C 1
ATOM 581 O O . ILE A 1 75 ? 6.702 -10.329 -11.473 1.00 49.81 75 ILE A O 1
ATOM 585 N N . VAL A 1 76 ? 6.571 -8.679 -12.979 1.00 46.59 76 VAL A N 1
ATOM 586 C CA . VAL A 1 76 ? 6.409 -9.601 -14.108 1.00 46.59 76 VAL A CA 1
ATOM 587 C C . VAL A 1 76 ? 7.807 -9.994 -14.565 1.00 46.59 76 VAL A C 1
ATOM 589 O O . VAL A 1 76 ? 8.591 -9.143 -14.974 1.00 46.59 76 VAL A O 1
ATOM 592 N N . ARG A 1 77 ? 8.116 -11.291 -14.496 1.00 46.28 77 ARG A N 1
ATOM 593 C CA . ARG A 1 77 ? 9.247 -11.904 -15.200 1.00 46.28 77 ARG A CA 1
ATOM 594 C C . ARG A 1 77 ? 8.721 -12.469 -16.519 1.00 46.28 77 ARG A C 1
ATOM 596 O O . ARG A 1 77 ? 8.245 -13.604 -16.519 1.00 46.28 77 ARG A O 1
ATOM 603 N N . PRO A 1 78 ? 8.722 -11.713 -17.628 1.00 44.84 78 PRO A N 1
ATOM 604 C CA . PRO A 1 78 ? 8.316 -12.285 -18.898 1.00 44.84 78 PRO A CA 1
ATOM 605 C C . PRO A 1 78 ? 9.398 -13.266 -19.365 1.00 44.84 78 PRO A C 1
ATOM 607 O O . PRO A 1 78 ? 10.527 -12.879 -19.657 1.00 44.84 78 PRO A O 1
ATOM 610 N N . ALA A 1 79 ? 9.058 -14.554 -19.403 1.00 38.03 79 ALA A N 1
ATOM 611 C CA . ALA A 1 79 ? 9.844 -15.547 -20.118 1.00 38.03 79 ALA A CA 1
ATOM 612 C C . ALA A 1 79 ? 9.506 -15.424 -21.607 1.00 38.03 79 ALA A C 1
ATOM 614 O O . ALA A 1 79 ? 8.368 -15.665 -22.010 1.00 38.03 79 ALA A O 1
ATOM 615 N N . TYR A 1 80 ? 10.481 -15.020 -22.418 1.00 46.00 80 TYR A N 1
ATOM 616 C CA . TYR A 1 80 ? 10.328 -14.973 -23.868 1.00 46.00 80 TYR A CA 1
ATOM 617 C C . TYR A 1 80 ? 10.810 -16.279 -24.486 1.00 46.00 80 TYR A C 1
ATOM 619 O O . TYR A 1 80 ? 11.951 -16.693 -24.287 1.00 46.00 80 TYR A O 1
ATOM 627 N N . SER A 1 81 ? 9.943 -16.899 -25.281 1.00 39.06 81 SER A N 1
ATOM 628 C CA . SER A 1 81 ? 10.297 -17.977 -26.197 1.00 39.06 81 SER A CA 1
ATOM 629 C C . SER A 1 81 ? 10.057 -17.517 -27.631 1.00 39.06 81 SER A C 1
ATOM 631 O O . SER A 1 81 ? 8.991 -17.758 -28.187 1.00 39.06 81 SER A O 1
ATOM 633 N N . THR A 1 82 ? 11.053 -16.887 -28.247 1.00 33.62 82 THR A N 1
ATOM 634 C CA . THR A 1 82 ? 11.230 -16.964 -29.701 1.00 33.62 82 THR A CA 1
ATOM 635 C C . THR A 1 82 ? 12.717 -16.977 -30.016 1.00 33.62 82 THR A C 1
ATOM 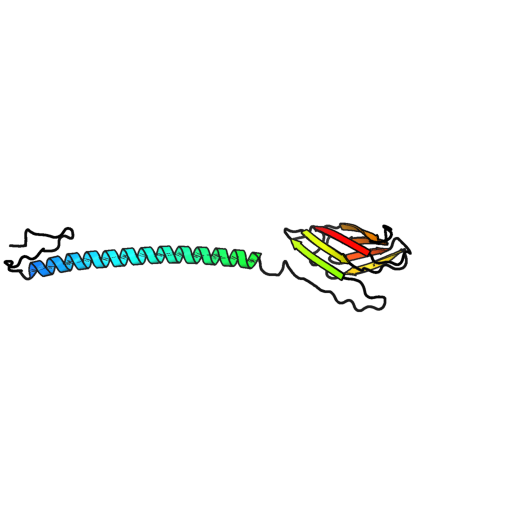637 O O . THR A 1 82 ? 13.488 -16.186 -29.486 1.00 33.62 82 THR A O 1
ATOM 640 N N . ILE A 1 83 ? 13.071 -17.946 -30.847 1.00 41.78 83 ILE A N 1
ATOM 641 C CA . ILE A 1 83 ? 14.364 -18.279 -31.441 1.00 41.78 83 ILE A CA 1
ATOM 642 C C . ILE A 1 83 ? 15.211 -17.022 -31.741 1.00 41.78 83 ILE A C 1
ATOM 644 O O . ILE A 1 83 ? 14.921 -16.305 -32.688 1.00 41.78 83 ILE A O 1
ATOM 648 N N . GLU A 1 84 ? 16.210 -16.768 -30.885 1.00 39.91 84 GLU A N 1
ATOM 649 C CA . GLU A 1 84 ? 17.561 -16.208 -31.119 1.00 39.91 84 GLU A CA 1
ATOM 650 C C . GLU A 1 84 ? 18.055 -15.431 -29.882 1.00 39.91 84 GLU A C 1
ATOM 652 O O . GLU A 1 84 ? 17.745 -14.260 -29.687 1.00 39.91 84 GLU A O 1
ATOM 657 N N . VAL A 1 85 ? 18.911 -16.110 -29.103 1.00 45.50 85 VAL A N 1
ATOM 658 C CA . VAL A 1 85 ? 19.725 -15.615 -27.973 1.00 45.50 85 VAL A CA 1
ATOM 659 C C . VAL A 1 85 ? 18.923 -15.213 -26.716 1.00 45.50 85 VAL A C 1
ATOM 661 O O . VAL A 1 85 ? 17.989 -14.421 -26.805 1.00 45.50 85 VAL A O 1
ATOM 664 N N . PRO A 1 86 ? 19.271 -15.731 -25.517 1.00 50.22 86 PRO A N 1
ATOM 665 C CA . PRO A 1 86 ? 18.624 -15.329 -24.271 1.00 50.22 86 PRO A CA 1
ATOM 666 C C . PRO A 1 86 ? 18.716 -13.810 -24.094 1.00 50.22 86 PRO A C 1
ATOM 668 O O . PRO A 1 86 ? 19.799 -13.237 -23.977 1.00 50.22 86 PRO A O 1
ATOM 671 N N . ILE A 1 87 ? 17.554 -13.167 -24.122 1.00 64.62 87 ILE A N 1
ATOM 672 C CA . ILE A 1 87 ? 17.383 -11.757 -23.794 1.00 64.62 87 ILE A CA 1
ATOM 673 C C . ILE A 1 87 ? 17.656 -11.637 -22.295 1.00 64.62 87 ILE A C 1
ATOM 675 O O . ILE A 1 87 ? 17.136 -12.435 -21.516 1.00 64.62 87 ILE A O 1
ATOM 679 N N . GLY A 1 88 ? 18.508 -10.695 -21.900 1.00 74.00 88 GLY A N 1
ATOM 680 C CA . GLY A 1 88 ? 18.812 -10.440 -20.497 1.00 74.00 88 GLY A CA 1
ATOM 681 C C . GLY A 1 88 ? 17.594 -10.039 -19.659 1.00 74.00 88 GLY A C 1
ATOM 682 O O . GLY A 1 88 ? 16.433 -10.170 -20.042 1.00 74.00 88 GLY A O 1
ATOM 683 N N . LEU A 1 89 ? 17.861 -9.527 -18.469 1.00 81.94 89 LEU A N 1
ATOM 684 C CA . LEU A 1 89 ? 16.843 -9.242 -17.473 1.00 81.94 89 LEU A CA 1
ATOM 685 C C . LEU A 1 89 ? 16.243 -7.839 -17.656 1.00 81.94 89 LEU A C 1
ATOM 687 O O . LEU A 1 89 ? 16.974 -6.855 -17.761 1.00 81.94 89 LEU A O 1
ATOM 691 N N . ILE A 1 90 ? 14.909 -7.747 -17.624 1.00 86.25 90 ILE A N 1
ATOM 692 C CA . ILE A 1 90 ? 14.158 -6.487 -17.526 1.00 86.25 90 ILE A CA 1
ATOM 693 C C . ILE A 1 90 ? 13.328 -6.529 -16.239 1.00 86.25 90 ILE A C 1
ATOM 695 O O . ILE A 1 90 ? 12.413 -7.338 -16.110 1.00 86.25 90 ILE A O 1
ATOM 699 N N . GLU A 1 91 ? 13.648 -5.654 -15.293 1.00 85.38 91 GLU A N 1
ATOM 700 C CA . GLU A 1 91 ? 12.947 -5.479 -14.018 1.00 85.38 91 GLU A CA 1
ATOM 701 C C . GLU A 1 91 ? 12.296 -4.102 -13.973 1.00 85.38 91 GLU A C 1
ATOM 703 O O . GLU A 1 91 ? 12.802 -3.145 -14.563 1.00 85.38 91 GLU A O 1
ATOM 708 N N . TYR A 1 92 ? 11.195 -3.971 -13.236 1.00 87.81 92 TYR A N 1
ATOM 709 C CA . TYR A 1 92 ? 10.565 -2.673 -13.050 1.00 87.81 92 TYR A CA 1
ATOM 710 C C . TYR A 1 92 ? 9.826 -2.537 -11.717 1.00 87.81 92 TYR A C 1
ATOM 712 O O . TYR A 1 92 ? 9.470 -3.519 -11.068 1.00 87.81 92 TYR A O 1
ATOM 720 N N . ILE A 1 93 ? 9.566 -1.288 -11.332 1.00 87.62 93 ILE A N 1
ATOM 721 C CA . ILE A 1 93 ? 8.726 -0.916 -10.191 1.00 87.62 93 ILE A CA 1
ATOM 722 C C . ILE A 1 93 ? 7.938 0.355 -10.519 1.00 87.62 93 ILE A C 1
ATOM 724 O O . ILE A 1 93 ? 8.474 1.270 -11.142 1.00 87.62 93 ILE A O 1
ATOM 728 N N . ILE A 1 94 ? 6.674 0.439 -10.098 1.00 87.38 94 ILE A N 1
ATOM 729 C CA . ILE A 1 94 ? 5.876 1.666 -10.216 1.00 87.38 94 ILE A CA 1
ATOM 730 C C . ILE A 1 94 ? 5.828 2.362 -8.859 1.00 87.38 94 ILE A C 1
ATOM 732 O O . ILE A 1 94 ? 5.463 1.759 -7.851 1.00 87.38 94 ILE A O 1
ATOM 736 N N . LYS A 1 95 ? 6.177 3.651 -8.830 1.00 86.25 95 LYS A N 1
ATOM 737 C CA . LYS A 1 95 ? 6.006 4.521 -7.660 1.00 86.25 95 LYS A CA 1
ATOM 738 C C . LYS A 1 95 ? 5.501 5.885 -8.110 1.00 86.25 95 LYS A C 1
ATOM 740 O O . LYS A 1 95 ? 6.063 6.474 -9.024 1.00 86.25 95 LYS A O 1
ATOM 745 N N . ASN A 1 96 ? 4.449 6.382 -7.459 1.00 86.00 96 ASN A N 1
ATOM 746 C CA . ASN A 1 96 ? 3.901 7.729 -7.668 1.00 86.00 96 ASN A CA 1
ATOM 747 C C . ASN A 1 96 ? 3.630 8.082 -9.148 1.00 86.00 96 ASN A C 1
ATOM 749 O O . ASN A 1 96 ? 3.957 9.177 -9.591 1.00 86.00 96 ASN A O 1
ATOM 753 N N . GLY A 1 97 ? 3.063 7.152 -9.927 1.00 86.31 97 GLY A N 1
ATOM 754 C CA . GLY A 1 97 ? 2.752 7.392 -11.345 1.00 86.31 97 GLY A CA 1
ATOM 755 C C . GLY A 1 97 ? 3.964 7.358 -12.288 1.00 86.31 97 GLY A C 1
ATOM 756 O O . GLY A 1 97 ? 3.851 7.745 -13.450 1.00 86.31 97 GLY A O 1
ATOM 757 N N . VAL A 1 98 ? 5.114 6.868 -11.823 1.00 88.06 98 VAL A N 1
ATOM 758 C CA . VAL A 1 98 ? 6.323 6.677 -12.632 1.00 88.06 98 VAL A CA 1
ATOM 759 C C . VAL A 1 98 ? 6.743 5.211 -12.579 1.00 88.06 98 VAL A C 1
ATOM 761 O O . VAL A 1 98 ? 6.835 4.623 -11.500 1.00 88.06 98 VAL A O 1
ATOM 764 N N . CYS A 1 99 ? 6.998 4.613 -13.741 1.00 89.69 99 CYS A N 1
ATOM 765 C CA . CYS A 1 99 ? 7.611 3.297 -13.862 1.00 89.69 99 CYS A CA 1
ATOM 766 C C . CYS A 1 99 ? 9.130 3.456 -13.958 1.00 89.69 99 CYS A C 1
ATOM 768 O O . CYS A 1 99 ? 9.627 4.165 -14.829 1.00 89.69 99 CYS A O 1
ATOM 770 N N . TYR A 1 100 ? 9.862 2.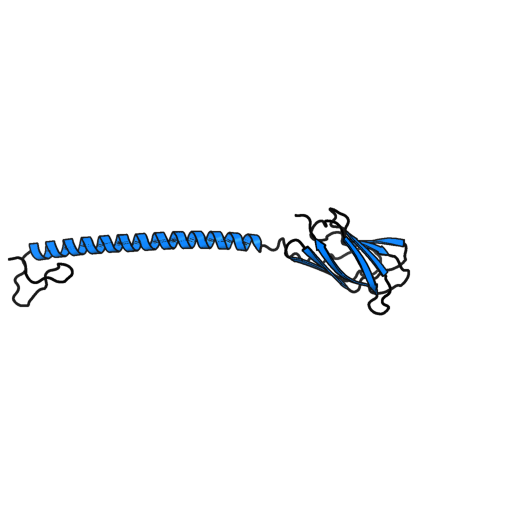807 -13.059 1.00 89.62 100 TYR A N 1
ATOM 7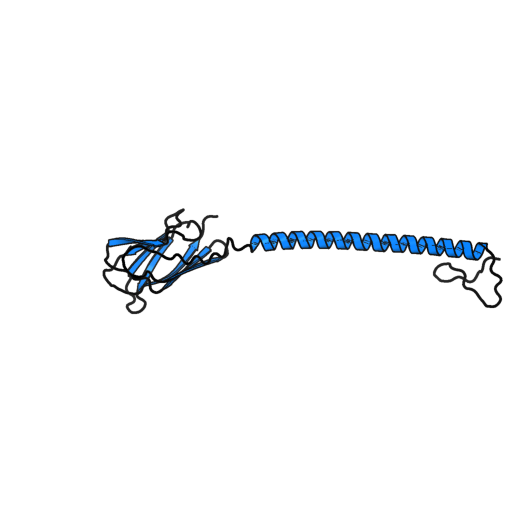71 C CA . TYR A 1 100 ? 11.318 2.715 -13.069 1.00 89.62 100 TYR A CA 1
ATOM 772 C C . TYR A 1 100 ? 11.698 1.354 -13.624 1.00 89.62 100 TYR A C 1
ATOM 774 O O . TYR A 1 100 ? 11.186 0.344 -13.146 1.00 89.62 100 TYR A O 1
ATOM 782 N N . VAL A 1 101 ? 12.588 1.328 -14.606 1.00 90.38 101 VAL A N 1
ATOM 783 C CA . VAL A 1 101 ? 12.977 0.130 -15.345 1.00 90.38 101 VAL A CA 1
ATOM 784 C C . VAL A 1 101 ? 14.481 -0.061 -15.231 1.00 90.38 101 VAL A C 1
ATOM 786 O O . VAL A 1 101 ? 15.257 0.881 -15.400 1.00 90.38 101 VAL A O 1
ATOM 789 N N . ARG A 1 102 ? 14.892 -1.299 -14.973 1.00 88.50 102 ARG A N 1
ATOM 790 C CA . ARG A 1 102 ? 16.278 -1.747 -15.013 1.00 88.50 102 ARG A CA 1
ATOM 791 C C . ARG A 1 102 ? 16.407 -2.847 -16.053 1.00 88.50 102 ARG A C 1
ATOM 793 O O . ARG A 1 102 ? 15.658 -3.814 -16.039 1.00 88.50 102 ARG A O 1
ATOM 800 N N . MET A 1 103 ? 17.386 -2.697 -16.926 1.00 87.31 103 MET A N 1
ATOM 801 C CA . MET A 1 103 ? 17.745 -3.648 -17.963 1.00 87.31 103 MET A CA 1
ATOM 802 C C . MET A 1 103 ? 19.188 -4.089 -17.733 1.00 87.31 103 MET A C 1
ATOM 804 O O . MET A 1 103 ? 20.060 -3.258 -17.463 1.00 87.31 103 MET A O 1
ATOM 808 N N . SER A 1 104 ? 19.449 -5.388 -17.787 1.00 84.19 104 SER A N 1
ATOM 809 C CA . SER A 1 104 ? 20.780 -5.962 -17.568 1.00 84.19 104 SER A CA 1
ATOM 810 C C . SER A 1 104 ? 21.013 -7.127 -18.518 1.00 84.19 104 SER A C 1
ATOM 812 O O . SER A 1 104 ? 20.090 -7.891 -18.782 1.00 84.19 104 SER A O 1
ATOM 814 N N . ASP A 1 105 ? 22.234 -7.242 -19.040 1.00 84.56 105 ASP A N 1
ATOM 815 C CA . ASP A 1 105 ? 22.654 -8.329 -19.936 1.00 84.56 105 ASP A CA 1
ATOM 816 C C . ASP A 1 105 ? 21.800 -8.444 -21.215 1.00 84.56 105 ASP A C 1
ATOM 818 O O . ASP A 1 105 ? 21.585 -9.528 -21.762 1.00 84.56 105 ASP A O 1
ATOM 822 N N . ILE A 1 106 ? 21.261 -7.318 -21.704 1.00 83.25 106 ILE A N 1
ATOM 823 C CA . ILE A 1 106 ? 20.458 -7.314 -22.931 1.00 83.25 106 ILE A CA 1
ATOM 824 C C . ILE A 1 106 ? 21.397 -7.421 -24.129 1.00 83.25 106 ILE A C 1
ATOM 826 O O . ILE A 1 106 ? 22.127 -6.481 -24.444 1.00 83.25 106 ILE A O 1
ATOM 830 N N . LYS A 1 107 ? 21.362 -8.563 -24.814 1.00 80.50 107 LYS A N 1
ATOM 831 C CA . LYS A 1 107 ? 22.170 -8.808 -26.010 1.00 80.50 107 LYS A CA 1
ATOM 832 C C . LYS A 1 107 ? 21.582 -8.078 -27.218 1.00 80.50 107 LYS A C 1
ATOM 834 O O . LYS A 1 107 ? 20.462 -8.364 -27.646 1.00 80.50 107 LYS A O 1
ATOM 839 N N . PHE A 1 108 ? 22.363 -7.174 -27.803 1.00 76.00 108 PHE A N 1
ATOM 840 C CA . PHE A 1 108 ? 22.045 -6.539 -29.085 1.00 76.00 108 PHE A CA 1
ATOM 841 C C . PHE A 1 108 ? 22.875 -7.149 -30.220 1.00 76.00 108 PHE A C 1
ATOM 843 O O . PHE A 1 108 ? 24.015 -7.567 -30.013 1.00 76.00 108 PHE A O 1
ATOM 850 N N . GLY A 1 109 ? 22.254 -7.258 -31.398 1.00 69.00 109 GLY A N 1
ATOM 851 C CA . GLY A 1 109 ? 22.822 -7.886 -32.594 1.00 69.00 109 GLY A CA 1
ATOM 852 C C . GLY A 1 109 ? 23.066 -6.883 -33.724 1.00 69.00 109 GLY A C 1
ATOM 853 O O . GLY A 1 109 ? 23.663 -5.838 -33.510 1.00 69.00 109 GLY A O 1
ATOM 854 N N . ILE A 1 110 ? 22.600 -7.218 -34.929 1.00 66.75 110 ILE A N 1
ATOM 855 C CA . ILE A 1 110 ? 22.829 -6.460 -36.172 1.00 66.75 110 ILE A CA 1
ATOM 856 C C . ILE A 1 110 ? 22.069 -5.119 -36.170 1.00 66.75 110 ILE A C 1
ATOM 858 O O . ILE A 1 110 ? 20.897 -5.063 -35.784 1.00 66.75 110 ILE A O 1
ATOM 862 N N . ALA A 1 111 ? 22.724 -4.055 -36.646 1.00 71.44 111 ALA A N 1
ATOM 863 C CA . ALA A 1 111 ? 22.153 -2.716 -36.775 1.00 71.44 111 ALA A CA 1
ATOM 864 C C . ALA A 1 111 ? 20.973 -2.651 -37.764 1.00 71.44 111 ALA A C 1
ATOM 866 O O . ALA A 1 111 ? 20.855 -3.455 -38.686 1.00 71.44 111 ALA A O 1
ATOM 867 N N . GLY A 1 112 ? 20.098 -1.658 -37.583 1.00 66.75 112 GLY A N 1
ATOM 868 C CA . GLY A 1 112 ? 18.972 -1.362 -38.477 1.00 66.75 112 GLY A CA 1
ATOM 869 C C . GLY A 1 112 ? 17.731 -2.229 -38.260 1.00 66.75 112 GLY A C 1
ATOM 870 O O . GLY A 1 112 ? 16.719 -2.029 -38.928 1.00 66.75 112 GLY A O 1
ATOM 871 N N . THR A 1 113 ? 17.776 -3.169 -37.313 1.00 69.06 113 THR A N 1
ATOM 872 C CA . THR A 1 113 ? 16.641 -4.044 -37.005 1.00 69.06 113 THR A CA 1
ATOM 873 C C . THR A 1 113 ? 15.909 -3.539 -35.763 1.00 69.06 113 THR A C 1
ATOM 875 O O . THR A 1 113 ? 16.501 -3.412 -34.688 1.00 69.06 113 THR A O 1
ATOM 878 N N . GLY A 1 114 ? 14.607 -3.276 -35.897 1.00 73.06 114 GLY A N 1
ATOM 879 C CA . GLY A 1 114 ? 13.721 -3.055 -34.756 1.00 73.06 114 GLY A CA 1
ATOM 880 C C . GLY A 1 114 ? 13.507 -4.359 -33.985 1.00 73.06 114 GLY A C 1
ATOM 881 O O . GLY A 1 114 ? 13.216 -5.394 -34.580 1.00 73.06 114 GLY A O 1
ATOM 882 N N . ARG A 1 115 ? 13.657 -4.321 -32.662 1.00 79.31 115 ARG A N 1
ATOM 883 C CA . ARG A 1 115 ? 13.478 -5.466 -31.766 1.00 79.31 115 ARG A CA 1
ATOM 884 C C . ARG A 1 115 ? 12.429 -5.153 -30.715 1.00 79.31 115 ARG A C 1
ATOM 886 O O . ARG A 1 115 ? 12.464 -4.092 -30.101 1.00 79.31 115 ARG A O 1
ATOM 893 N N . THR A 1 116 ? 11.533 -6.095 -30.467 1.00 85.19 116 THR A N 1
ATOM 894 C CA . THR A 1 116 ? 10.640 -6.036 -29.309 1.00 85.19 116 THR A CA 1
ATOM 895 C C . THR A 1 116 ? 11.373 -6.622 -28.112 1.00 85.19 116 THR A C 1
ATOM 897 O O . THR A 1 116 ? 11.723 -7.798 -28.120 1.00 85.19 116 THR A O 1
ATOM 900 N N . LEU A 1 117 ? 11.636 -5.795 -27.102 1.00 83.44 117 LEU A N 1
ATOM 901 C CA . LEU A 1 117 ? 12.307 -6.211 -25.869 1.00 83.44 117 LEU A CA 1
ATOM 902 C C . LEU A 1 117 ? 11.310 -6.658 -24.804 1.00 83.44 117 LEU A C 1
ATOM 904 O O . LEU A 1 117 ? 11.606 -7.546 -24.010 1.00 83.44 117 LEU A O 1
ATOM 908 N N . SER A 1 118 ? 10.129 -6.038 -24.779 1.00 82.75 118 SER A N 1
ATOM 909 C CA . SER A 1 118 ? 9.029 -6.491 -23.941 1.00 82.75 118 SER A CA 1
ATOM 910 C C . SER A 1 118 ? 7.676 -6.168 -24.552 1.00 82.75 118 SER A C 1
ATOM 912 O O . SER A 1 118 ? 7.508 -5.101 -25.129 1.00 82.75 118 SER A O 1
ATOM 914 N N . VAL A 1 119 ? 6.696 -7.061 -24.404 1.00 79.44 119 VAL A N 1
ATOM 915 C CA . VAL A 1 119 ? 5.296 -6.806 -24.810 1.00 79.44 119 VAL A CA 1
ATOM 916 C C . VAL A 1 119 ? 4.378 -6.486 -23.626 1.00 79.44 119 VAL A C 1
ATOM 918 O O . VAL A 1 119 ? 3.226 -6.113 -23.829 1.00 79.44 119 VAL A O 1
ATOM 921 N N . VAL A 1 120 ? 4.881 -6.615 -22.391 1.00 75.75 120 VAL A N 1
ATOM 922 C CA . VAL A 1 120 ? 4.089 -6.494 -21.154 1.00 75.75 120 VAL A CA 1
ATOM 923 C C . VAL A 1 120 ? 4.758 -5.537 -20.163 1.00 75.75 120 VAL A C 1
ATOM 925 O O . VAL A 1 120 ? 5.049 -5.892 -19.020 1.00 75.75 120 VAL A O 1
ATOM 928 N N . MET A 1 121 ? 5.045 -4.306 -20.591 1.00 83.50 121 MET A N 1
ATOM 929 C CA . MET A 1 121 ? 5.347 -3.240 -19.631 1.00 83.50 121 MET A CA 1
ATOM 930 C C . MET A 1 121 ? 4.092 -2.932 -18.793 1.00 83.50 121 MET A C 1
ATOM 932 O O . MET A 1 121 ? 2.977 -3.025 -19.305 1.00 83.50 121 MET A O 1
ATOM 936 N N . PRO A 1 122 ? 4.236 -2.576 -17.506 1.00 78.94 122 PRO A N 1
ATOM 937 C CA . PRO A 1 122 ? 3.139 -2.654 -16.534 1.00 78.94 122 PRO A CA 1
ATOM 938 C C . PRO A 1 122 ? 1.970 -1.697 -16.783 1.00 78.94 122 PRO A C 1
ATOM 940 O O . PRO A 1 122 ? 0.854 -1.983 -16.358 1.00 78.94 122 PRO A O 1
ATOM 943 N N . LYS A 1 123 ? 2.215 -0.558 -17.439 1.00 84.62 123 LYS A N 1
ATOM 944 C CA . LYS A 1 123 ? 1.194 0.422 -17.824 1.00 84.62 123 LYS A CA 1
ATOM 945 C C . LYS A 1 123 ? 1.607 1.168 -19.093 1.00 84.62 123 LYS A C 1
ATOM 947 O O . LYS A 1 123 ? 2.818 1.303 -19.323 1.00 84.62 123 LYS A O 1
ATOM 952 N N . PRO A 1 124 ? 0.636 1.674 -19.880 1.00 87.12 124 PRO A N 1
ATOM 953 C CA . PRO A 1 124 ? 0.922 2.485 -21.053 1.00 87.12 124 PRO A CA 1
ATOM 954 C C . PRO A 1 124 ? 1.781 3.699 -20.694 1.00 87.12 124 PRO A C 1
ATOM 956 O O . PRO A 1 124 ? 1.548 4.364 -19.682 1.00 87.12 124 PRO A O 1
ATOM 959 N N . ALA A 1 125 ? 2.791 3.982 -21.510 1.00 88.44 125 ALA A N 1
ATOM 960 C CA . ALA A 1 125 ? 3.658 5.140 -21.321 1.00 88.44 125 ALA A CA 1
ATOM 961 C C . ALA A 1 125 ? 3.059 6.403 -21.959 1.00 88.44 125 ALA A C 1
ATOM 963 O O . ALA A 1 125 ? 2.393 6.323 -22.991 1.00 88.44 125 ALA A O 1
ATOM 964 N N . LEU A 1 126 ? 3.394 7.590 -21.438 1.00 88.19 126 LEU A N 1
ATOM 965 C CA . LEU A 1 126 ? 3.197 8.842 -22.195 1.00 88.19 126 LEU A CA 1
ATOM 966 C C . LEU A 1 126 ? 4.133 8.958 -23.413 1.00 88.19 126 LEU A C 1
ATOM 968 O O . LEU A 1 126 ? 3.903 9.807 -24.272 1.00 88.19 126 LEU A O 1
ATOM 972 N N . GLY A 1 127 ? 5.138 8.085 -23.495 1.00 89.38 127 GLY A N 1
ATOM 973 C CA . GLY A 1 127 ? 6.189 8.067 -24.507 1.00 89.38 127 GLY A CA 1
ATOM 974 C C . GLY A 1 127 ? 7.565 8.256 -23.865 1.00 89.38 127 GLY A C 1
ATOM 975 O O . GLY A 1 127 ? 7.730 9.107 -22.994 1.00 89.38 127 GLY A O 1
ATOM 976 N N . THR A 1 128 ? 8.556 7.455 -24.258 1.00 93.06 128 THR A N 1
ATOM 977 C CA . THR A 1 128 ? 9.958 7.652 -23.850 1.00 93.06 128 THR A CA 1
ATOM 978 C C . THR A 1 128 ? 10.913 7.021 -24.858 1.00 93.06 128 THR A C 1
ATOM 980 O O . THR A 1 128 ? 10.552 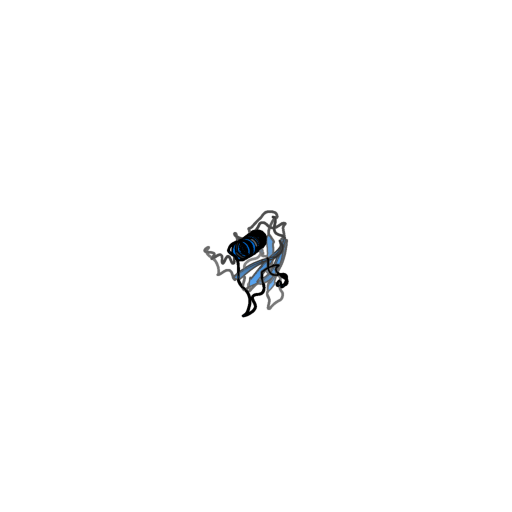6.046 -25.517 1.00 93.06 128 THR A O 1
ATOM 983 N N . ALA A 1 129 ? 12.123 7.565 -24.972 1.00 93.69 129 ALA A N 1
ATOM 984 C CA . ALA A 1 129 ? 13.205 7.001 -25.769 1.00 93.69 129 ALA A CA 1
ATOM 985 C C . ALA A 1 129 ? 14.553 7.281 -25.092 1.00 93.69 129 ALA A C 1
ATOM 987 O O . ALA A 1 129 ? 14.828 8.418 -24.709 1.00 93.69 129 ALA A O 1
ATOM 988 N N . VAL A 1 130 ? 15.384 6.250 -24.927 1.00 94.44 130 VAL A N 1
ATOM 989 C CA . VAL A 1 130 ? 16.673 6.330 -24.230 1.00 94.44 130 VAL A CA 1
ATOM 990 C C . VAL A 1 130 ? 17.693 5.405 -24.892 1.00 94.44 130 VAL A C 1
ATOM 992 O O . VAL A 1 130 ? 17.378 4.281 -25.282 1.00 94.44 130 VAL A O 1
ATOM 995 N N . SER A 1 131 ? 18.938 5.859 -24.998 1.00 92.25 131 SER A N 1
ATOM 996 C CA . SER A 1 131 ? 20.043 5.040 -25.503 1.00 92.25 131 SER A CA 1
ATOM 997 C C . SER A 1 131 ? 20.486 4.003 -24.473 1.00 92.25 131 SER A C 1
ATOM 999 O O . SER A 1 131 ? 20.677 4.328 -23.303 1.00 92.25 131 SER A O 1
ATOM 1001 N N . ILE A 1 132 ? 20.703 2.768 -24.919 1.00 89.25 132 ILE A N 1
ATOM 1002 C CA . ILE A 1 132 ? 21.346 1.712 -24.132 1.00 89.25 132 ILE A CA 1
ATOM 1003 C C . ILE A 1 132 ? 22.801 1.559 -24.568 1.00 89.25 132 ILE A C 1
ATOM 1005 O O . ILE A 1 132 ? 23.117 1.601 -25.761 1.00 89.25 132 ILE A O 1
ATOM 1009 N N . PHE A 1 133 ? 23.685 1.385 -23.589 1.00 88.00 133 PHE A N 1
ATOM 1010 C CA . PHE A 1 133 ? 25.129 1.402 -23.786 1.00 88.00 133 PHE A CA 1
ATOM 1011 C C . PHE A 1 133 ? 25.750 0.061 -23.411 1.00 88.00 133 PHE A C 1
ATOM 1013 O O . PHE A 1 133 ? 25.257 -0.649 -22.531 1.00 88.00 133 PHE A O 1
ATOM 1020 N N . ASN A 1 134 ? 26.867 -0.252 -24.056 1.00 87.50 134 ASN A N 1
ATOM 1021 C CA . ASN A 1 134 ? 27.770 -1.296 -23.604 1.00 87.50 134 ASN A CA 1
ATOM 1022 C C . ASN A 1 134 ? 28.534 -0.797 -22.368 1.00 87.50 134 ASN A C 1
ATOM 1024 O O . ASN A 1 134 ? 29.213 0.227 -22.441 1.00 87.50 134 ASN A O 1
ATOM 1028 N N . ALA A 1 135 ? 28.453 -1.517 -21.249 1.00 80.50 135 ALA A N 1
ATOM 1029 C CA . ALA A 1 135 ? 29.079 -1.081 -19.996 1.00 80.50 135 ALA A CA 1
ATOM 1030 C C . ALA A 1 135 ? 30.619 -1.092 -20.024 1.00 80.50 135 ALA A C 1
ATOM 1032 O O . ALA A 1 135 ? 31.242 -0.382 -19.241 1.00 80.50 135 ALA A O 1
ATOM 1033 N N . ILE A 1 136 ? 31.232 -1.882 -20.911 1.00 83.50 136 ILE A N 1
ATOM 1034 C CA . ILE A 1 136 ? 32.692 -2.003 -21.024 1.00 83.50 136 ILE A CA 1
ATOM 1035 C C . ILE A 1 136 ? 33.237 -0.971 -22.011 1.00 83.50 136 ILE A C 1
ATOM 1037 O O . ILE A 1 136 ? 34.223 -0.299 -21.727 1.00 83.50 136 ILE A O 1
ATOM 1041 N N . THR A 1 137 ? 32.611 -0.845 -23.184 1.00 86.06 137 THR A N 1
ATOM 1042 C CA . THR A 1 137 ? 33.140 -0.008 -24.275 1.00 86.06 137 THR A CA 1
ATOM 1043 C C . THR A 1 137 ? 32.542 1.395 -24.323 1.00 86.06 137 THR A C 1
ATOM 1045 O O . THR A 1 137 ? 33.060 2.245 -25.041 1.00 86.06 137 THR A O 1
ATOM 1048 N N . GLY A 1 138 ? 31.435 1.649 -23.617 1.00 84.88 138 GLY A N 1
ATOM 1049 C CA . GLY A 1 138 ? 30.698 2.917 -23.669 1.00 84.88 138 GLY A CA 1
ATOM 1050 C C . GLY A 1 138 ? 29.963 3.170 -24.991 1.00 84.88 138 GLY A C 1
ATOM 1051 O O . GLY A 1 138 ? 29.320 4.207 -25.148 1.00 84.88 138 GLY A O 1
ATOM 1052 N N . ALA A 1 139 ? 30.030 2.241 -25.948 1.00 86.50 139 ALA A N 1
ATOM 1053 C CA . ALA A 1 139 ? 29.363 2.379 -27.235 1.00 86.50 139 ALA A CA 1
ATOM 1054 C C . ALA A 1 139 ? 27.835 2.316 -27.080 1.00 86.50 139 ALA A C 1
ATOM 1056 O O . ALA A 1 139 ? 27.311 1.495 -26.322 1.00 86.50 139 ALA A O 1
ATOM 1057 N N . VAL A 1 140 ? 27.116 3.143 -27.844 1.00 89.31 140 VAL A N 1
ATOM 1058 C CA . VAL A 1 140 ? 25.656 3.042 -27.967 1.00 89.31 140 VAL A CA 1
ATOM 1059 C C . VAL A 1 140 ? 25.317 1.785 -28.766 1.00 89.31 140 VAL A C 1
ATOM 1061 O O . VAL A 1 140 ? 25.798 1.608 -29.884 1.00 89.31 140 VAL A O 1
ATOM 1064 N N . LEU A 1 141 ? 24.476 0.922 -28.201 1.00 88.19 141 LEU A N 1
ATOM 1065 C CA . LEU A 1 141 ? 24.052 -0.327 -28.839 1.00 88.19 141 LEU A CA 1
ATOM 1066 C C . LEU A 1 141 ? 22.705 -0.165 -29.546 1.00 88.19 141 LEU A C 1
ATOM 1068 O O . LEU A 1 141 ? 22.529 -0.591 -30.688 1.00 88.19 141 LEU A O 1
ATOM 1072 N N . ALA A 1 142 ? 21.752 0.486 -28.882 1.00 89.56 142 ALA A N 1
ATOM 1073 C CA . ALA A 1 142 ? 20.410 0.700 -29.404 1.00 89.56 142 ALA A CA 1
ATOM 1074 C C . ALA A 1 142 ? 19.766 1.956 -28.804 1.00 89.56 142 ALA A C 1
ATOM 1076 O O . ALA A 1 142 ? 20.201 2.469 -27.772 1.00 89.56 142 ALA A O 1
ATOM 1077 N N . CYS A 1 143 ? 18.692 2.417 -29.436 1.00 90.62 143 CYS A N 1
ATOM 1078 C CA . CYS A 1 143 ? 17.727 3.329 -28.833 1.00 90.62 143 CYS A CA 1
ATOM 1079 C C . CYS A 1 143 ? 16.510 2.515 -28.388 1.00 90.62 143 CYS A C 1
ATOM 1081 O O . CYS A 1 143 ? 15.830 1.921 -29.224 1.00 90.62 143 CYS A O 1
ATOM 1083 N N . VAL A 1 144 ? 16.263 2.456 -27.084 1.00 92.06 144 VAL A N 1
ATOM 1084 C CA . VAL A 1 144 ? 15.116 1.782 -26.470 1.00 92.06 144 VAL A CA 1
ATOM 1085 C C . VAL A 1 144 ? 13.974 2.780 -26.348 1.00 92.06 144 VAL A C 1
ATOM 1087 O O . VAL A 1 144 ? 14.200 3.905 -25.914 1.00 92.06 144 VAL A O 1
ATOM 1090 N N . TYR A 1 145 ? 12.752 2.394 -26.703 1.00 92.62 145 TYR A N 1
ATOM 1091 C CA . TYR A 1 145 ? 11.607 3.296 -26.673 1.00 92.62 145 TYR A CA 1
ATOM 1092 C C . TYR A 1 145 ? 10.288 2.605 -26.318 1.00 92.62 145 TYR A C 1
ATOM 1094 O O . TYR A 1 145 ? 10.090 1.410 -26.539 1.00 92.62 145 TYR A O 1
ATOM 1102 N N . LEU A 1 146 ? 9.374 3.410 -25.780 1.00 92.94 146 LEU A N 1
ATOM 1103 C CA . LEU A 1 146 ? 7.955 3.118 -25.609 1.00 92.94 146 LEU A CA 1
ATOM 1104 C C . LEU A 1 146 ? 7.179 4.214 -26.330 1.00 92.94 146 LEU A C 1
ATOM 1106 O O . LEU A 1 146 ? 7.364 5.398 -26.042 1.00 92.94 146 LEU A O 1
ATOM 1110 N N . ASN A 1 147 ? 6.301 3.825 -27.248 1.00 92.62 147 ASN A N 1
ATOM 1111 C CA . ASN A 1 147 ? 5.401 4.772 -27.898 1.00 92.62 147 ASN A CA 1
ATOM 1112 C C . ASN A 1 147 ? 4.324 5.259 -26.919 1.00 92.62 147 ASN A C 1
ATOM 1114 O O . ASN A 1 147 ? 3.998 4.584 -25.939 1.00 92.62 147 ASN A O 1
ATOM 1118 N N . HIS A 1 148 ? 3.751 6.426 -27.209 1.00 92.81 148 HIS A N 1
ATOM 1119 C CA . HIS A 1 148 ? 2.596 6.929 -26.475 1.00 92.81 148 HIS A CA 1
ATOM 1120 C C . HIS A 1 148 ? 1.466 5.890 -26.469 1.00 92.81 148 HIS A C 1
ATOM 1122 O O . HIS A 1 148 ? 1.155 5.302 -27.505 1.00 92.81 148 HIS A O 1
ATOM 1128 N N . ASN A 1 149 ? 0.861 5.676 -25.301 1.00 92.50 149 ASN A N 1
ATOM 1129 C CA . ASN A 1 149 ? -0.211 4.707 -25.085 1.00 92.50 149 ASN A CA 1
ATOM 1130 C C . ASN A 1 149 ? 0.169 3.246 -25.417 1.00 92.50 149 ASN A C 1
ATOM 1132 O O . ASN A 1 149 ? -0.692 2.427 -25.727 1.00 92.50 149 ASN A O 1
ATOM 1136 N N . SER A 1 150 ? 1.460 2.903 -25.345 1.00 88.94 150 SER A N 1
ATOM 1137 C CA . SER A 1 150 ? 1.960 1.543 -25.573 1.00 88.94 150 SER A CA 1
ATOM 1138 C C . SER A 1 150 ? 2.523 0.917 -24.298 1.00 88.94 150 SER A C 1
ATOM 1140 O O . SER A 1 150 ? 3.141 1.593 -23.473 1.00 88.94 150 SER A O 1
ATOM 1142 N N . THR A 1 151 ? 2.349 -0.398 -24.173 1.00 89.00 151 THR A N 1
ATOM 1143 C CA . THR A 1 151 ? 3.016 -1.269 -23.187 1.00 89.00 151 THR A CA 1
ATOM 1144 C C . THR A 1 151 ? 4.139 -2.101 -23.814 1.00 89.00 151 THR A C 1
ATOM 1146 O O . THR A 1 151 ? 4.713 -2.971 -23.158 1.00 89.00 151 THR A O 1
ATOM 1149 N N . VAL A 1 152 ? 4.451 -1.863 -25.089 1.00 87.25 152 VAL A N 1
ATOM 1150 C CA . VAL A 1 152 ? 5.468 -2.605 -25.836 1.00 87.25 152 VAL A CA 1
ATOM 1151 C C . VAL A 1 152 ? 6.777 -1.824 -25.820 1.00 87.25 152 VAL A C 1
ATOM 1153 O O . VAL A 1 152 ? 6.884 -0.766 -26.439 1.00 87.25 152 VAL A O 1
ATOM 1156 N N . LEU A 1 153 ? 7.769 -2.356 -25.108 1.00 89.44 153 LEU A N 1
ATOM 1157 C CA . LEU A 1 153 ? 9.135 -1.852 -25.100 1.00 89.44 153 LEU A CA 1
ATOM 1158 C C . LEU A 1 153 ? 9.857 -2.346 -26.349 1.00 89.44 153 LEU A C 1
ATOM 1160 O O . LEU A 1 153 ? 10.023 -3.551 -26.559 1.00 89.44 153 LEU A O 1
ATOM 1164 N N . MET A 1 154 ? 10.321 -1.406 -27.154 1.00 88.31 154 MET A N 1
ATOM 1165 C CA . MET A 1 154 ? 11.014 -1.675 -28.402 1.00 88.31 154 MET A CA 1
ATOM 1166 C C . MET A 1 154 ? 12.439 -1.136 -28.343 1.00 88.31 154 MET A C 1
ATOM 1168 O O . MET A 1 154 ? 12.775 -0.301 -27.507 1.00 88.31 154 MET A O 1
ATOM 1172 N N . ALA A 1 155 ? 13.286 -1.608 -29.245 1.00 89.06 155 ALA A N 1
ATOM 1173 C CA . ALA A 1 155 ? 14.621 -1.088 -29.454 1.00 89.06 155 ALA A CA 1
ATOM 1174 C C . ALA A 1 155 ? 14.934 -0.999 -30.941 1.00 89.06 155 ALA A C 1
ATOM 1176 O O . ALA A 1 155 ? 14.644 -1.921 -31.697 1.00 89.06 155 ALA A O 1
ATOM 1177 N N . ASN A 1 156 ? 15.553 0.098 -31.359 1.00 88.94 156 ASN A N 1
ATOM 1178 C CA . ASN A 1 156 ? 16.183 0.211 -32.664 1.00 88.94 156 ASN A CA 1
ATOM 1179 C C . ASN A 1 156 ? 17.693 0.043 -32.489 1.00 88.94 156 ASN A C 1
ATOM 1181 O O . ASN A 1 156 ? 18.326 0.869 -31.829 1.00 88.94 156 ASN A O 1
ATOM 1185 N N . VAL A 1 157 ? 18.255 -1.040 -33.022 1.00 84.69 157 VAL A N 1
ATOM 1186 C CA . VAL A 1 157 ? 19.686 -1.337 -32.893 1.00 84.69 157 VAL A CA 1
ATOM 1187 C C . VAL A 1 157 ? 20.472 -0.420 -33.824 1.00 84.69 157 VAL A C 1
ATOM 1189 O O . VAL A 1 157 ? 20.257 -0.427 -35.034 1.00 84.69 157 VAL A O 1
ATOM 1192 N N . VAL A 1 158 ? 21.383 0.378 -33.266 1.00 83.12 158 VAL A N 1
ATOM 1193 C CA . VAL A 1 158 ? 22.125 1.411 -34.015 1.00 83.12 158 VAL A CA 1
ATOM 1194 C C . VAL A 1 158 ? 23.577 1.031 -34.286 1.00 83.12 158 VAL A C 1
ATOM 1196 O O . VAL A 1 158 ? 24.258 1.724 -35.036 1.00 83.12 158 VAL A O 1
ATOM 1199 N N . SER A 1 159 ? 24.056 -0.068 -33.700 1.00 76.69 159 SER A N 1
ATOM 1200 C CA . SER A 1 159 ? 25.425 -0.547 -33.863 1.00 76.69 159 SER A CA 1
ATOM 1201 C C . SER A 1 159 ? 25.463 -2.031 -34.220 1.00 76.69 159 SER A C 1
ATOM 1203 O O . SER A 1 159 ? 24.621 -2.800 -33.774 1.00 76.69 159 SER A O 1
ATOM 1205 N N . ASN A 1 160 ? 26.471 -2.433 -34.998 1.00 74.12 160 ASN A N 1
ATOM 1206 C CA . ASN A 1 160 ? 26.807 -3.844 -35.229 1.00 74.12 160 ASN A CA 1
ATOM 1207 C C . ASN A 1 160 ? 27.667 -4.431 -34.096 1.00 74.12 160 ASN A C 1
ATOM 1209 O O . ASN A 1 160 ? 28.095 -5.583 -34.167 1.00 74.12 160 ASN A O 1
ATOM 1213 N N . THR A 1 161 ? 27.977 -3.637 -33.068 1.00 70.94 161 THR A N 1
ATOM 1214 C CA . THR A 1 161 ? 28.692 -4.103 -31.883 1.00 70.94 161 THR A CA 1
ATOM 1215 C C . THR A 1 161 ? 27.824 -5.095 -31.120 1.00 70.94 161 THR A C 1
ATOM 1217 O O . THR A 1 161 ? 26.834 -4.717 -30.499 1.00 70.94 161 THR A O 1
ATOM 1220 N N . VAL A 1 162 ? 28.239 -6.360 -31.114 1.00 71.38 162 VAL A N 1
ATOM 1221 C CA . VAL A 1 162 ? 27.666 -7.370 -30.223 1.00 71.38 162 VAL A CA 1
ATOM 1222 C C . VAL A 1 162 ? 28.171 -7.108 -28.807 1.00 71.38 162 VAL A C 1
ATOM 1224 O O . VAL A 1 162 ? 29.375 -6.988 -28.578 1.00 71.38 162 VAL A O 1
ATOM 1227 N N . GLY A 1 163 ? 27.257 -7.014 -27.846 1.00 76.06 163 GLY A N 1
ATOM 1228 C CA . GLY A 1 163 ? 27.616 -6.794 -26.451 1.00 76.06 163 GLY A CA 1
ATOM 1229 C C . GLY A 1 163 ? 26.418 -6.770 -25.514 1.00 76.06 163 GLY A C 1
ATOM 1230 O O . GLY A 1 163 ? 25.266 -6.804 -25.952 1.00 76.06 163 GLY A O 1
ATOM 1231 N N . ASP A 1 164 ? 26.726 -6.717 -24.221 1.00 83.31 164 ASP A N 1
ATOM 1232 C CA . ASP A 1 164 ? 25.744 -6.604 -23.148 1.00 83.31 164 ASP A CA 1
ATOM 1233 C C . ASP A 1 164 ? 25.353 -5.151 -22.924 1.00 83.31 164 ASP A C 1
ATOM 1235 O O . ASP A 1 164 ? 26.182 -4.305 -22.575 1.00 83.31 164 ASP A O 1
ATOM 1239 N N . GLY A 1 165 ? 24.074 -4.869 -23.145 1.00 85.50 165 GLY A N 1
ATOM 1240 C CA . GLY A 1 165 ? 23.470 -3.585 -22.856 1.00 85.50 165 GLY A CA 1
ATOM 1241 C C . GLY A 1 165 ? 22.975 -3.502 -21.419 1.00 85.50 165 GLY A C 1
ATOM 1242 O O . GLY A 1 165 ? 22.242 -4.379 -20.951 1.00 85.50 165 GLY A O 1
ATOM 1243 N N . TYR A 1 166 ? 23.306 -2.393 -20.762 1.00 88.38 166 TYR A N 1
ATOM 1244 C CA . TYR A 1 166 ? 22.783 -2.037 -19.445 1.00 88.38 166 TYR A CA 1
ATOM 1245 C C . TYR A 1 166 ? 22.108 -0.674 -19.525 1.00 88.38 166 TYR A C 1
ATOM 1247 O O . TYR A 1 166 ? 22.654 0.276 -20.090 1.00 88.38 166 TYR A O 1
ATOM 1255 N N . LEU A 1 167 ? 20.903 -0.579 -18.969 1.00 89.94 167 LEU A N 1
ATOM 1256 C CA . LEU A 1 167 ? 20.147 0.666 -18.941 1.00 89.94 167 LEU A CA 1
ATOM 1257 C C . LEU A 1 167 ? 19.248 0.711 -17.713 1.00 89.94 167 LEU A C 1
ATOM 1259 O O . LEU A 1 167 ? 18.512 -0.228 -17.427 1.00 89.94 167 LEU A O 1
ATOM 1263 N N . THR A 1 168 ? 19.254 1.846 -17.031 1.00 90.75 168 THR A N 1
ATOM 1264 C CA . THR A 1 168 ? 18.216 2.211 -16.070 1.00 90.75 168 THR A CA 1
ATOM 1265 C C . THR A 1 168 ? 17.534 3.468 -16.566 1.00 90.75 168 THR A C 1
ATOM 1267 O O . THR A 1 168 ? 18.205 4.467 -16.820 1.00 90.75 168 THR A O 1
ATOM 1270 N N . PHE A 1 169 ? 16.216 3.426 -16.697 1.00 93.25 169 PHE A N 1
ATOM 1271 C CA . PHE A 1 169 ? 15.429 4.581 -17.109 1.00 93.25 169 PHE A CA 1
ATOM 1272 C C . PHE A 1 169 ? 14.089 4.598 -16.385 1.00 93.25 169 PHE A C 1
ATOM 1274 O O . PHE A 1 169 ? 13.716 3.646 -15.699 1.00 93.25 169 PHE A O 1
ATOM 1281 N N . SER A 1 170 ? 13.357 5.693 -16.529 1.00 93.12 170 SER A N 1
ATOM 1282 C CA . SER A 1 170 ? 11.996 5.796 -16.032 1.00 93.12 170 SER A CA 1
ATOM 1283 C C . SER A 1 170 ? 11.081 6.419 -17.072 1.00 93.12 170 SER A C 1
ATOM 1285 O O . SER A 1 170 ? 11.527 7.108 -17.992 1.00 93.12 170 SER A O 1
ATOM 1287 N N . TYR A 1 171 ? 9.786 6.150 -16.939 1.00 92.94 171 TYR A N 1
ATOM 1288 C CA . TYR A 1 171 ? 8.765 6.795 -17.747 1.00 92.94 171 TYR A CA 1
ATOM 1289 C C . TYR A 1 171 ? 7.485 7.034 -16.935 1.00 92.94 171 TYR A C 1
ATOM 1291 O O . TYR A 1 171 ? 7.118 6.205 -16.095 1.00 92.94 171 TYR A O 1
ATOM 1299 N N . PRO A 1 172 ? 6.796 8.165 -17.155 1.00 91.44 172 PRO A N 1
ATOM 1300 C CA . PRO A 1 172 ? 5.493 8.411 -16.552 1.00 91.44 172 PRO A CA 1
ATOM 1301 C C . PRO A 1 172 ? 4.438 7.488 -17.174 1.00 91.44 172 PRO A C 1
ATOM 1303 O O . PRO A 1 172 ? 4.390 7.310 -18.398 1.00 91.44 172 PRO A O 1
ATOM 1306 N N . VAL A 1 173 ? 3.597 6.898 -16.324 1.00 89.12 173 VAL A N 1
ATOM 1307 C CA . VAL A 1 173 ? 2.512 6.011 -16.761 1.00 89.12 173 VAL A CA 1
ATOM 1308 C C . VAL A 1 173 ? 1.230 6.804 -16.988 1.00 89.12 173 VAL A C 1
ATOM 1310 O O . VAL A 1 173 ? 0.933 7.746 -16.252 1.00 89.12 173 VAL A O 1
ATOM 1313 N N . ILE A 1 174 ? 0.463 6.414 -18.001 1.00 85.06 174 ILE A N 1
ATOM 1314 C CA . ILE A 1 174 ? -0.904 6.903 -18.192 1.00 85.06 174 ILE A CA 1
ATOM 1315 C C . ILE A 1 174 ? -1.782 6.283 -17.081 1.00 85.06 174 ILE A C 1
ATOM 1317 O O . ILE A 1 174 ? -1.570 5.105 -16.762 1.00 85.06 174 ILE A O 1
ATOM 1321 N N . PRO A 1 175 ? -2.687 7.062 -16.448 1.00 76.94 175 PRO A N 1
ATOM 1322 C CA . PRO A 1 175 ? -3.579 6.585 -15.388 1.00 76.94 175 PRO A CA 1
ATOM 1323 C C . PRO A 1 175 ? -4.293 5.272 -15.722 1.00 76.94 175 PRO A C 1
ATOM 1325 O O . PRO A 1 175 ? -4.884 5.191 -16.821 1.00 76.94 175 PRO A O 1
#

Radius of gyration: 38.61 Å; chains: 1; bounding box: 72×32×107 Å

Organism: NCBI:txid94868

pLDDT: mean 83.29, std 14.85, range [33.62, 98.31]

Secondary structure (DSSP, 8-state):
---S-B-TTS-B---TT----HHHHHHHHHHHHHHHHHHHHHHHHHHHHHHHHHHHHHHHHHHHHHHHSGGG---------SSSS---EEEEEEETTEEEEEEEEEEE-STT-EEEEES--SS-BS-EEEEEEETTT--EEEEEEE-TT---EEEEE-----EEEEEEEEEEBP-

Sequence (175 aa):
MSSTNKTSLGLNMWEASDKPVRQDFVNDNVIIDEKVTKLEQDFSNGNMAIDEKIAKLNSNITTVSNKLNPQNLSIVRPAYSTIEVPIGLIEYIIKNGVCYVRMSDIKFGIAGTGRTLSVVMPKPALGTAVSIFNAITGAVLACVYLNHNSTVLMANVVSNTVGDGYLTFSYPVIP